Protein AF-E6SPP9-F1 (afdb_monomer_lite)

Radius of gyration: 13.39 Å; chains: 1; bounding box: 24×36×41 Å

Organism: Bacteroides helcogenes (strain ATCC 35417 / DSM 20613 / JCM 6297 / CCUG 15421 / P 36-108) (NCBI:txid693979)

Foldseek 3Di:
DDDPPPDPPPDDPWQKWKWFDDPNWIKTWPSNVVVCVVVVVPVFFDDFDFDDDPDGGGITTTDPVVQVVPFPWDDDDPTMTMTTD

Secondary structure (DSSP, 8-state):
---------------EEEEEEETTEEEE-HHHHHHHHHTT-GGGEEEEEEE-SSS-EEEEEE-HHHHHHHSEEEEEETTEEEEE-

Structure (mmCIF, N/CA/C/O backbone):
data_AF-E6SPP9-F1
#
_entry.id   AF-E6SPP9-F1
#
loop_
_atom_site.group_PDB
_atom_site.id
_atom_site.type_symbol
_atom_site.label_atom_id
_atom_site.label_alt_id
_atom_site.label_comp_id
_atom_site.label_asym_id
_atom_site.label_entity_id
_atom_site.label_seq_id
_atom_site.pdbx_PDB_ins_code
_atom_site.Cartn_x
_atom_site.Cartn_y
_atom_site.Cartn_z
_atom_site.occupancy
_atom_site.B_iso_or_equiv
_atom_site.auth_seq_id
_atom_site.auth_comp_id
_atom_site.auth_asym_id
_atom_site.auth_atom_id
_atom_site.pdbx_PDB_model_num
ATOM 1 N N . MET A 1 1 ? -0.195 -1.231 -32.985 1.00 37.78 1 MET A N 1
ATOM 2 C CA . MET A 1 1 ? 0.102 -1.400 -31.546 1.00 37.78 1 MET A CA 1
ATOM 3 C C . MET A 1 1 ? 0.467 -0.029 -30.993 1.00 37.78 1 MET A C 1
ATOM 5 O O . MET A 1 1 ? 1.476 0.515 -31.411 1.00 37.78 1 MET A O 1
ATOM 9 N N . LYS A 1 2 ? -0.396 0.597 -30.180 1.00 34.59 2 LYS A N 1
ATOM 10 C CA . LYS A 1 2 ? -0.101 1.910 -29.583 1.00 34.59 2 LYS A CA 1
ATOM 11 C C . LYS A 1 2 ? 0.844 1.701 -28.400 1.00 34.59 2 LYS A C 1
ATOM 13 O O . LYS A 1 2 ? 0.413 1.277 -27.335 1.00 34.59 2 LYS A O 1
ATOM 18 N N . THR A 1 3 ? 2.126 1.971 -28.607 1.00 43.22 3 THR A N 1
ATOM 19 C CA . THR A 1 3 ? 3.108 2.143 -27.535 1.00 43.22 3 THR A CA 1
ATOM 20 C C . THR A 1 3 ? 2.789 3.451 -26.816 1.00 43.22 3 THR A C 1
ATOM 22 O O . THR A 1 3 ? 3.054 4.535 -27.333 1.00 43.22 3 THR A O 1
ATOM 25 N N . SER A 1 4 ? 2.142 3.358 -25.654 1.00 38.56 4 SER A N 1
ATOM 26 C CA . SER A 1 4 ? 1.995 4.497 -24.750 1.00 38.56 4 SER A CA 1
ATOM 27 C C . SER A 1 4 ? 3.357 4.758 -24.108 1.00 38.56 4 SER A C 1
ATOM 29 O O . SER A 1 4 ? 3.804 4.013 -23.238 1.00 38.56 4 SER A O 1
ATOM 31 N N . ASN A 1 5 ? 4.041 5.782 -24.618 1.00 43.81 5 ASN A N 1
ATOM 32 C CA . ASN A 1 5 ? 5.226 6.361 -24.004 1.00 43.81 5 ASN A CA 1
ATOM 33 C C . ASN A 1 5 ? 4.781 7.068 -22.719 1.00 43.81 5 ASN A C 1
ATOM 35 O O . ASN A 1 5 ? 4.282 8.191 -22.774 1.00 43.81 5 ASN A O 1
ATOM 39 N N . TYR A 1 6 ? 4.932 6.411 -21.570 1.00 48.41 6 TYR A N 1
ATOM 40 C CA . TYR A 1 6 ? 4.900 7.120 -20.296 1.00 48.41 6 TYR A CA 1
ATOM 41 C C . TYR A 1 6 ? 6.177 7.951 -20.216 1.00 48.41 6 TYR A C 1
ATOM 43 O O . TYR A 1 6 ? 7.273 7.407 -20.097 1.00 48.41 6 TYR A O 1
ATOM 51 N N . ALA A 1 7 ? 6.015 9.262 -20.375 1.00 42.09 7 ALA A N 1
ATOM 52 C CA . ALA A 1 7 ? 7.071 10.242 -20.222 1.00 42.09 7 ALA A CA 1
ATOM 53 C C . ALA A 1 7 ? 7.742 10.056 -18.854 1.00 42.09 7 ALA A C 1
ATOM 55 O O . ALA A 1 7 ? 7.119 10.235 -17.807 1.00 42.09 7 ALA A O 1
ATOM 56 N N . SER A 1 8 ? 9.016 9.673 -18.879 1.00 48.75 8 SER A N 1
ATOM 57 C CA . SER A 1 8 ? 9.916 9.851 -17.748 1.00 48.75 8 SER A CA 1
ATOM 58 C C . SER A 1 8 ? 10.191 11.347 -17.622 1.00 48.75 8 SER A C 1
ATOM 60 O O . SER A 1 8 ? 11.173 11.837 -18.172 1.00 48.75 8 SER A O 1
ATOM 62 N N . ASP A 1 9 ? 9.311 12.077 -16.934 1.00 47.31 9 ASP A N 1
ATOM 63 C CA . ASP A 1 9 ? 9.616 13.432 -16.472 1.00 47.31 9 ASP A CA 1
ATOM 64 C C . ASP A 1 9 ? 10.654 13.332 -15.351 1.00 47.31 9 ASP A C 1
ATOM 66 O O . ASP A 1 9 ? 10.360 13.179 -14.163 1.00 47.31 9 ASP A O 1
ATOM 70 N N . THR A 1 10 ? 11.913 13.341 -15.774 1.00 51.41 10 THR A N 1
ATOM 71 C CA . THR A 1 10 ? 13.103 13.475 -14.945 1.00 51.41 10 THR A CA 1
ATOM 72 C C . THR A 1 10 ? 13.377 14.956 -14.684 1.00 51.41 10 THR A C 1
ATOM 74 O O . THR A 1 10 ? 14.279 15.526 -15.289 1.00 51.41 10 THR A O 1
ATOM 77 N N . SER A 1 11 ? 12.621 15.592 -13.791 1.00 48.78 11 SER A N 1
ATOM 78 C CA . SER A 1 11 ? 13.077 16.812 -13.108 1.00 48.78 11 SER A CA 1
ATOM 79 C C . SER A 1 11 ? 12.251 17.055 -11.847 1.00 48.78 11 SER A C 1
ATOM 81 O O . SER A 1 11 ? 11.188 17.659 -11.896 1.00 48.78 11 SER A O 1
ATOM 83 N N . ASP A 1 12 ? 12.710 16.468 -10.747 1.00 42.38 12 ASP A N 1
ATOM 84 C CA . ASP A 1 12 ? 12.702 17.013 -9.386 1.00 42.38 12 ASP A CA 1
ATOM 85 C C . ASP A 1 12 ? 13.190 15.885 -8.474 1.00 42.38 12 ASP A C 1
ATOM 87 O O . ASP A 1 12 ? 12.776 14.736 -8.625 1.00 42.38 12 ASP A O 1
ATOM 91 N N . ASN A 1 13 ? 14.081 16.180 -7.530 1.00 50.28 13 ASN A N 1
ATOM 92 C CA . ASN A 1 13 ? 14.656 15.213 -6.578 1.00 50.28 13 ASN A CA 1
ATOM 93 C C . ASN A 1 13 ? 13.622 14.585 -5.608 1.00 50.28 13 ASN A C 1
ATOM 95 O O . ASN A 1 13 ? 13.999 14.024 -4.580 1.00 50.28 13 ASN A O 1
ATOM 99 N N . ALA A 1 14 ? 12.326 14.673 -5.909 1.00 59.09 14 ALA A N 1
ATOM 100 C CA . ALA A 1 14 ? 11.254 14.070 -5.139 1.00 59.09 14 ALA A CA 1
ATOM 101 C C . ALA A 1 14 ? 11.244 12.551 -5.354 1.00 59.09 14 ALA A C 1
ATOM 103 O O . ALA A 1 14 ? 11.132 12.048 -6.478 1.00 59.09 14 ALA A O 1
ATOM 104 N N . GLN A 1 15 ? 11.357 11.798 -4.262 1.00 74.06 15 GLN A N 1
ATOM 105 C CA . GLN A 1 15 ? 11.200 10.350 -4.290 1.00 74.06 15 GLN A CA 1
ATOM 106 C C . GLN A 1 15 ? 9.749 10.016 -4.676 1.00 74.06 15 GLN A C 1
ATOM 108 O O . GLN A 1 15 ? 8.809 10.285 -3.932 1.00 74.06 15 GLN A O 1
ATOM 113 N N . GLN A 1 16 ? 9.566 9.452 -5.871 1.00 82.69 16 GLN A N 1
ATOM 114 C CA . GLN A 1 16 ? 8.256 9.024 -6.361 1.00 82.69 16 GLN A CA 1
ATOM 115 C C . GLN A 1 16 ? 7.919 7.628 -5.832 1.00 82.69 16 GLN A C 1
ATOM 117 O O . GLN A 1 16 ? 8.706 6.691 -5.984 1.00 82.69 16 GLN A O 1
ATOM 122 N N . ILE A 1 17 ? 6.725 7.485 -5.262 1.00 85.06 17 ILE A N 1
ATOM 123 C CA . ILE A 1 17 ? 6.173 6.224 -4.770 1.00 85.06 17 ILE A CA 1
ATOM 124 C C . ILE A 1 17 ? 5.053 5.799 -5.723 1.00 85.06 17 ILE A C 1
ATOM 126 O O . ILE A 1 17 ? 4.069 6.511 -5.911 1.00 85.06 17 ILE A O 1
ATOM 130 N N . CYS A 1 18 ? 5.195 4.626 -6.333 1.00 86.31 18 CYS A N 1
ATOM 131 C CA . CYS A 1 18 ? 4.174 4.020 -7.180 1.00 86.31 18 CYS A CA 1
ATOM 132 C C . CYS A 1 18 ? 3.441 2.919 -6.414 1.00 86.31 18 CYS A C 1
ATOM 134 O O . CYS A 1 18 ? 4.058 1.942 -5.979 1.00 86.31 18 CYS A O 1
ATOM 136 N N . ILE A 1 19 ? 2.118 3.045 -6.324 1.00 87.94 19 ILE A N 1
ATOM 137 C CA . ILE A 1 19 ? 1.239 2.007 -5.787 1.00 87.94 19 ILE A CA 1
ATOM 138 C C . ILE A 1 19 ? 0.246 1.549 -6.851 1.00 87.94 19 ILE A C 1
ATOM 140 O O . ILE A 1 19 ? -0.121 2.309 -7.750 1.00 87.94 19 ILE A O 1
ATOM 144 N N . TYR A 1 20 ? -0.173 0.296 -6.774 1.00 87.69 20 TYR A N 1
ATOM 145 C CA . TYR A 1 20 ? -1.134 -0.284 -7.701 1.00 87.69 20 TYR A CA 1
ATOM 146 C C . TYR A 1 20 ? -2.096 -1.216 -6.967 1.00 87.69 20 TYR A C 1
ATOM 148 O O . TYR A 1 20 ? -1.759 -1.773 -5.921 1.00 87.69 20 TYR A O 1
ATOM 156 N N . GLU A 1 21 ? -3.284 -1.380 -7.532 1.00 87.19 21 GLU A N 1
ATOM 157 C CA . GLU A 1 21 ? -4.329 -2.235 -6.980 1.00 87.19 21 GLU A CA 1
ATOM 158 C C . GLU A 1 21 ? -4.263 -3.649 -7.584 1.00 87.19 21 GLU A C 1
ATOM 160 O O . GLU A 1 21 ? -4.167 -3.827 -8.802 1.00 87.19 21 GLU A O 1
ATOM 165 N N . GLU A 1 22 ? -4.319 -4.673 -6.733 1.00 86.50 22 GLU A N 1
ATOM 166 C CA . GLU A 1 22 ? -4.453 -6.083 -7.107 1.00 86.50 22 GLU A CA 1
ATOM 167 C C . GLU A 1 22 ? -5.352 -6.779 -6.070 1.00 86.50 22 GLU A C 1
ATOM 169 O O . GLU A 1 22 ? -5.039 -6.769 -4.885 1.00 86.50 22 GLU A O 1
ATOM 174 N N . ASN A 1 23 ? -6.455 -7.407 -6.496 1.00 85.56 23 ASN A N 1
ATOM 175 C CA . ASN A 1 23 ? -7.410 -8.101 -5.609 1.00 85.56 23 ASN A CA 1
ATOM 176 C C . ASN A 1 23 ? -7.902 -7.237 -4.425 1.00 85.56 23 ASN A C 1
ATOM 178 O O . ASN A 1 23 ? -7.780 -7.649 -3.271 1.00 85.56 23 ASN A O 1
ATOM 182 N N . ASP A 1 24 ? -8.391 -6.026 -4.711 1.00 84.44 24 ASP A N 1
ATOM 183 C CA . ASP A 1 24 ? -8.897 -5.057 -3.719 1.00 84.44 24 ASP A CA 1
ATOM 184 C C . ASP A 1 24 ? -7.858 -4.618 -2.665 1.00 84.44 24 ASP A C 1
ATOM 186 O O . ASP A 1 24 ? -8.187 -4.038 -1.628 1.00 84.44 24 ASP A O 1
ATOM 190 N N . CYS A 1 25 ? -6.577 -4.895 -2.921 1.00 85.88 25 CYS A N 1
ATOM 191 C CA . CYS A 1 25 ? -5.455 -4.542 -2.064 1.00 85.88 25 CYS A CA 1
ATOM 192 C C . CYS A 1 25 ? -4.467 -3.655 -2.822 1.00 85.88 25 CYS A C 1
ATOM 194 O O . CYS A 1 25 ? -4.222 -3.836 -4.016 1.00 85.88 25 CYS A O 1
ATOM 196 N N . TRP A 1 26 ? -3.863 -2.706 -2.109 1.00 88.31 26 TRP A N 1
ATOM 197 C CA . TRP A 1 26 ? -2.894 -1.774 -2.677 1.00 88.31 26 TRP A CA 1
ATOM 198 C C . TRP A 1 26 ? -1.476 -2.201 -2.344 1.00 88.31 26 TRP A C 1
ATOM 200 O O . TRP A 1 26 ? -1.156 -2.512 -1.196 1.00 88.31 26 TRP A O 1
ATOM 210 N N . TYR A 1 27 ? -0.610 -2.170 -3.349 1.00 87.00 27 TYR A N 1
ATOM 211 C CA . TYR A 1 27 ? 0.761 -2.633 -3.235 1.00 87.00 27 TYR A CA 1
ATOM 212 C C . TYR A 1 27 ? 1.748 -1.624 -3.807 1.00 87.00 27 TYR A C 1
ATOM 214 O O . TYR A 1 27 ? 1.529 -1.054 -4.873 1.00 87.00 27 TYR A O 1
ATOM 222 N N . ALA A 1 28 ? 2.876 -1.468 -3.125 1.00 86.62 28 ALA A N 1
ATOM 223 C CA . ALA A 1 28 ? 4.059 -0.783 -3.617 1.00 86.62 28 ALA A CA 1
ATOM 224 C C . ALA A 1 28 ? 5.018 -1.788 -4.275 1.00 86.62 28 ALA A C 1
ATOM 226 O O . ALA A 1 28 ? 5.244 -2.889 -3.753 1.00 86.62 28 ALA A O 1
ATOM 227 N N . ASP A 1 29 ? 5.603 -1.402 -5.411 1.00 80.56 29 ASP A N 1
ATOM 228 C CA . ASP A 1 29 ? 6.702 -2.154 -6.022 1.00 80.56 29 ASP A CA 1
ATOM 229 C C . ASP A 1 29 ? 7.981 -2.080 -5.167 1.00 80.56 29 ASP A C 1
ATOM 231 O O . ASP A 1 29 ? 8.050 -1.331 -4.195 1.00 80.56 29 ASP A O 1
ATOM 235 N N . LYS A 1 30 ? 9.015 -2.858 -5.509 1.00 79.62 30 LYS A N 1
ATOM 236 C CA . LYS A 1 30 ? 10.234 -2.958 -4.687 1.00 79.62 30 LYS A CA 1
ATOM 237 C C . LYS A 1 30 ? 10.887 -1.596 -4.416 1.00 79.62 30 LYS A C 1
ATOM 239 O O . LYS A 1 30 ? 11.266 -1.319 -3.282 1.00 79.62 30 LYS A O 1
ATOM 244 N N . ARG A 1 31 ? 10.989 -0.736 -5.437 1.00 81.81 31 ARG A N 1
ATOM 245 C CA . ARG A 1 31 ? 11.612 0.591 -5.313 1.00 81.81 31 ARG A CA 1
ATOM 246 C C . ARG A 1 31 ? 10.791 1.500 -4.400 1.00 81.81 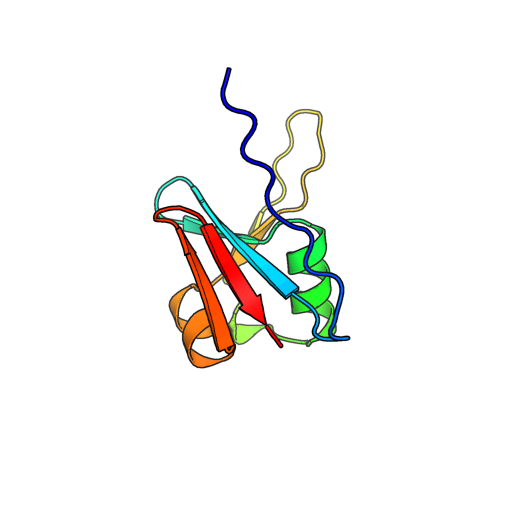31 ARG A C 1
ATOM 248 O O . ARG A 1 31 ? 11.348 2.124 -3.503 1.00 81.81 31 ARG A O 1
ATOM 255 N N . SER A 1 32 ? 9.479 1.531 -4.602 1.00 83.00 32 SER A N 1
ATOM 256 C CA . SER A 1 32 ? 8.540 2.318 -3.801 1.00 83.00 32 SER A CA 1
ATOM 257 C C . SER A 1 32 ? 8.483 1.810 -2.359 1.00 83.00 32 SER A C 1
ATOM 259 O O . SER A 1 32 ? 8.474 2.596 -1.419 1.00 83.00 32 SER A O 1
ATOM 261 N N . ALA A 1 33 ? 8.543 0.493 -2.164 1.00 80.06 33 ALA A N 1
ATOM 262 C CA . ALA A 1 33 ? 8.627 -0.141 -0.856 1.00 80.06 33 ALA A CA 1
ATOM 263 C C . ALA A 1 33 ? 9.915 0.219 -0.106 1.00 80.06 33 ALA A C 1
ATOM 265 O O . ALA A 1 33 ? 9.878 0.414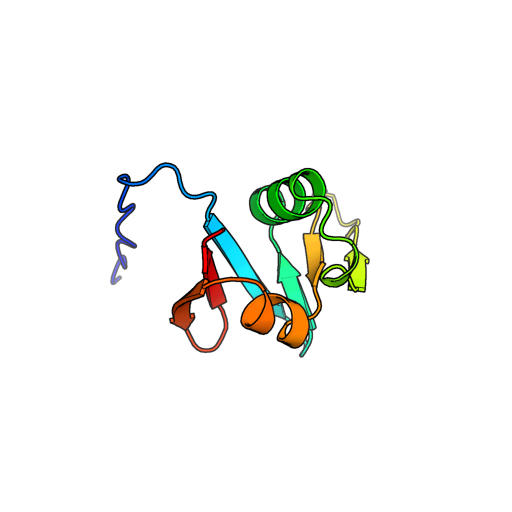 1.106 1.00 80.06 33 ALA A O 1
ATOM 266 N N . ASP A 1 34 ? 11.054 0.295 -0.792 1.00 81.38 34 ASP A N 1
ATOM 267 C CA . ASP A 1 34 ? 12.317 0.686 -0.165 1.00 81.38 34 ASP A CA 1
ATOM 268 C C . ASP A 1 34 ? 12.326 2.173 0.213 1.00 81.38 34 ASP A C 1
ATOM 270 O O . ASP A 1 34 ? 12.829 2.514 1.281 1.00 81.38 34 ASP A O 1
ATOM 274 N N . ILE A 1 35 ? 11.685 3.031 -0.585 1.00 81.25 35 ILE A N 1
ATOM 275 C CA . ILE A 1 35 ? 11.447 4.444 -0.253 1.00 81.25 35 ILE A CA 1
ATOM 276 C C . ILE A 1 35 ? 10.566 4.571 1.001 1.00 81.25 35 ILE A C 1
ATOM 278 O O . ILE A 1 35 ? 10.955 5.241 1.953 1.00 81.25 35 ILE A O 1
ATOM 282 N N . ILE A 1 36 ? 9.434 3.859 1.057 1.00 78.31 36 ILE A N 1
ATOM 283 C CA . ILE A 1 36 ? 8.533 3.846 2.227 1.00 78.31 36 ILE A CA 1
ATOM 284 C C . ILE A 1 36 ? 9.279 3.384 3.491 1.00 78.31 36 ILE A C 1
ATOM 286 O O . ILE A 1 36 ? 9.119 3.962 4.566 1.00 78.31 36 ILE A O 1
ATOM 290 N N . LYS A 1 37 ? 10.142 2.365 3.372 1.00 75.19 37 LYS A N 1
ATOM 291 C CA . LYS A 1 37 ? 10.980 1.898 4.490 1.00 75.19 37 LYS A CA 1
ATOM 292 C C . LYS A 1 37 ? 12.002 2.946 4.928 1.00 75.19 37 LYS A C 1
ATOM 294 O O . LYS A 1 37 ? 12.199 3.108 6.129 1.00 75.19 37 LYS A O 1
ATOM 299 N N . GLN A 1 38 ? 12.664 3.618 3.983 1.00 75.88 38 GLN A N 1
ATOM 300 C CA . GLN A 1 38 ? 13.653 4.663 4.277 1.00 75.88 38 GLN A CA 1
ATOM 301 C C . GLN A 1 38 ? 13.015 5.881 4.944 1.00 75.88 38 GLN A C 1
ATOM 303 O O . GLN A 1 38 ? 13.604 6.440 5.863 1.00 75.88 38 GLN A O 1
ATOM 308 N N . ALA A 1 39 ? 11.792 6.230 4.548 1.00 70.19 39 ALA A N 1
ATOM 309 C CA . ALA A 1 39 ? 11.011 7.292 5.170 1.00 70.19 39 ALA A CA 1
ATOM 310 C C . ALA A 1 39 ? 10.504 6.931 6.588 1.00 70.19 39 ALA A C 1
ATOM 312 O O . ALA A 1 39 ? 9.875 7.752 7.242 1.00 70.19 39 ALA A O 1
ATOM 313 N N . ALA A 1 40 ? 10.798 5.721 7.092 1.00 61.41 40 ALA A N 1
ATOM 314 C CA . ALA A 1 40 ? 10.340 5.200 8.385 1.00 61.41 40 ALA A CA 1
ATOM 315 C C . ALA A 1 40 ? 8.806 5.171 8.540 1.00 61.41 40 ALA A C 1
ATOM 317 O O . ALA A 1 40 ? 8.274 5.160 9.653 1.00 61.41 40 ALA A O 1
ATOM 318 N N . GLU A 1 41 ? 8.095 5.067 7.418 1.00 67.62 41 GLU A N 1
ATOM 319 C CA . GLU A 1 41 ? 6.644 5.179 7.338 1.00 67.62 41 GLU A CA 1
ATOM 320 C C . GLU A 1 41 ? 5.956 3.855 7.681 1.00 67.62 41 GLU A C 1
ATOM 322 O O . GLU A 1 41 ? 5.362 3.179 6.846 1.00 67.62 41 GLU A O 1
ATOM 327 N N . LYS A 1 42 ? 6.064 3.425 8.942 1.00 66.94 42 LYS A N 1
ATOM 328 C CA . LYS A 1 42 ? 5.445 2.166 9.396 1.00 66.94 42 LYS A CA 1
ATOM 329 C C . LYS A 1 42 ? 3.919 2.216 9.359 1.00 66.94 42 LYS A C 1
ATOM 331 O O . LYS A 1 42 ? 3.293 1.177 9.195 1.00 66.94 42 LYS A O 1
ATOM 336 N N . GLU A 1 43 ? 3.343 3.407 9.495 1.00 71.69 43 GLU A N 1
ATOM 337 C CA . GLU A 1 43 ? 1.894 3.629 9.546 1.00 71.69 43 GLU A CA 1
ATOM 338 C C . GLU A 1 43 ? 1.207 3.342 8.209 1.00 71.69 43 GLU A C 1
ATOM 340 O O . GLU A 1 43 ? 0.043 2.951 8.188 1.00 71.69 43 GLU A O 1
ATOM 345 N N . VAL A 1 44 ? 1.930 3.482 7.093 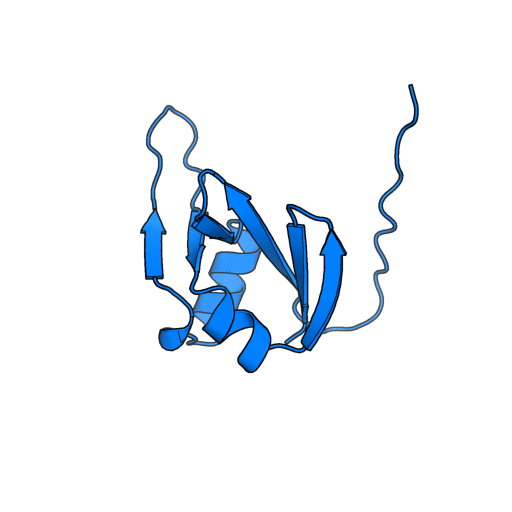1.00 78.00 44 VAL A N 1
ATOM 346 C CA . VAL A 1 44 ? 1.375 3.226 5.758 1.00 78.00 44 VAL A CA 1
ATOM 347 C C . VAL A 1 44 ? 1.566 1.779 5.301 1.00 78.00 44 VAL A C 1
ATOM 349 O O . VAL A 1 44 ? 1.041 1.397 4.260 1.00 78.00 44 VAL A O 1
ATOM 352 N N . VAL A 1 45 ? 2.301 0.948 6.049 1.00 80.38 45 VAL A N 1
ATOM 353 C CA . VAL A 1 45 ? 2.592 -0.447 5.684 1.00 80.38 45 VAL A CA 1
ATOM 354 C C . VAL A 1 45 ? 1.624 -1.393 6.394 1.00 80.38 45 VAL A C 1
ATOM 356 O O . VAL A 1 45 ? 1.698 -1.567 7.607 1.00 80.38 45 VAL A O 1
ATOM 359 N N . LYS A 1 46 ? 0.761 -2.075 5.631 1.00 76.75 46 LYS A N 1
ATOM 360 C CA . LYS A 1 46 ? -0.177 -3.079 6.166 1.00 76.75 46 LYS A CA 1
ATOM 361 C C . LYS A 1 46 ? 0.468 -4.442 6.346 1.00 76.75 46 LYS A C 1
ATOM 363 O O . LYS A 1 46 ? 0.333 -5.072 7.393 1.00 76.75 46 LYS A O 1
ATOM 368 N N . LYS A 1 47 ? 1.168 -4.923 5.317 1.00 71.75 47 LYS A N 1
ATOM 369 C CA . LYS A 1 47 ? 1.771 -6.258 5.322 1.00 71.75 47 LYS A CA 1
ATOM 370 C C . LYS A 1 47 ? 2.932 -6.330 4.346 1.00 71.75 47 LYS A C 1
ATOM 372 O O . LYS A 1 47 ? 2.866 -5.840 3.222 1.00 71.75 47 LYS A O 1
ATOM 377 N N . ARG A 1 48 ? 4.016 -6.989 4.753 1.00 65.25 48 ARG A N 1
ATOM 378 C CA . ARG A 1 48 ? 5.102 -7.322 3.829 1.00 65.25 48 ARG A CA 1
ATOM 379 C C . ARG A 1 48 ? 4.756 -8.636 3.139 1.00 65.25 48 ARG A C 1
ATOM 381 O O . ARG A 1 48 ? 4.720 -9.676 3.793 1.00 65.25 48 ARG A O 1
ATOM 388 N N . THR A 1 49 ? 4.500 -8.588 1.837 1.00 61.78 49 THR A N 1
ATOM 389 C CA . THR A 1 49 ? 4.049 -9.762 1.086 1.00 61.78 49 THR A CA 1
ATOM 390 C C . THR A 1 49 ? 5.183 -10.260 0.205 1.00 61.78 49 THR A C 1
ATOM 392 O O . THR A 1 49 ? 5.542 -9.650 -0.798 1.00 61.78 49 THR A O 1
ATOM 395 N N . GLN A 1 50 ? 5.768 -11.392 0.589 1.00 56.44 50 GLN A N 1
ATOM 396 C CA . GLN A 1 50 ? 6.773 -12.082 -0.211 1.00 56.44 50 GLN A CA 1
ATOM 397 C C . GLN A 1 50 ? 6.053 -13.175 -1.010 1.00 56.44 50 GLN A C 1
ATOM 399 O O . GLN A 1 50 ? 5.663 -14.196 -0.446 1.00 56.44 50 GLN A O 1
ATOM 404 N N . ARG A 1 51 ? 5.800 -12.968 -2.310 1.00 54.41 51 ARG A N 1
ATOM 405 C CA . ARG A 1 51 ? 5.337 -14.076 -3.166 1.00 54.41 51 ARG A CA 1
ATOM 406 C C . ARG A 1 51 ? 6.543 -14.944 -3.534 1.00 54.41 51 ARG A C 1
ATOM 408 O O . ARG A 1 51 ? 7.496 -14.454 -4.134 1.00 54.41 51 ARG A O 1
ATOM 415 N N . PHE A 1 52 ? 6.472 -16.233 -3.201 1.00 47.41 52 PHE A N 1
ATOM 416 C CA . PHE A 1 52 ? 7.405 -17.267 -3.649 1.00 47.41 52 PHE A CA 1
ATOM 417 C C . PHE A 1 52 ? 6.777 -18.063 -4.799 1.00 47.41 52 PHE A C 1
ATOM 419 O O . PHE A 1 52 ? 5.975 -18.958 -4.574 1.00 47.41 52 PHE A O 1
ATOM 426 N N . PHE A 1 53 ? 7.160 -17.723 -6.031 1.00 49.88 53 PHE A N 1
ATOM 427 C CA . PHE A 1 53 ? 6.961 -18.534 -7.241 1.00 49.88 53 PHE A CA 1
ATOM 428 C 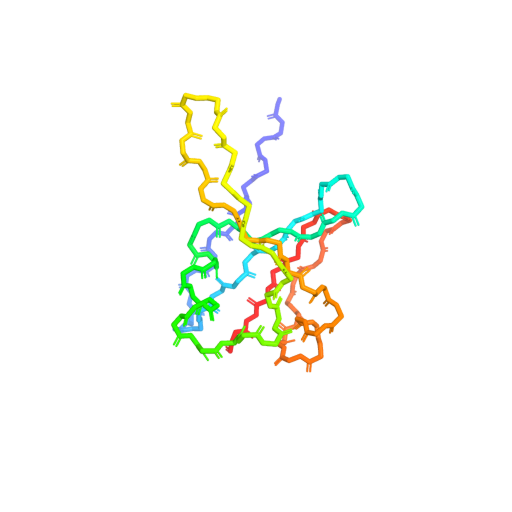C . PHE A 1 53 ? 8.150 -18.295 -8.191 1.00 49.88 53 PHE A C 1
ATOM 430 O O . PHE A 1 53 ? 8.004 -17.728 -9.268 1.00 49.88 53 PHE A O 1
ATOM 437 N N . GLY A 1 54 ? 9.372 -18.608 -7.742 1.00 52.50 54 GLY A N 1
ATOM 438 C CA . GLY A 1 54 ? 10.600 -18.512 -8.554 1.00 52.50 54 GLY A CA 1
ATOM 439 C C . GLY A 1 54 ? 11.118 -17.096 -8.873 1.00 52.50 54 GLY A C 1
ATOM 440 O O . GLY A 1 54 ? 12.295 -16.949 -9.182 1.00 52.50 54 GLY A O 1
ATOM 441 N N . LEU A 1 55 ? 10.297 -16.050 -8.732 1.00 54.59 55 LEU A N 1
ATOM 442 C CA . LEU A 1 55 ? 10.690 -14.640 -8.827 1.00 54.59 55 LEU A CA 1
ATOM 443 C C . LEU A 1 55 ? 10.363 -13.918 -7.514 1.00 54.59 55 LEU A C 1
ATOM 445 O O . LEU A 1 55 ? 9.204 -13.615 -7.232 1.00 54.59 55 LEU A O 1
ATOM 449 N N . LEU A 1 56 ? 11.397 -13.633 -6.716 1.00 54.44 56 LEU A N 1
ATOM 450 C CA . LEU A 1 56 ? 11.323 -12.768 -5.534 1.00 54.44 56 LEU A CA 1
ATOM 451 C C . LEU A 1 56 ? 10.897 -11.358 -5.960 1.00 54.44 56 LEU A C 1
ATOM 453 O O . LEU A 1 56 ? 11.726 -10.500 -6.262 1.00 54.44 56 LEU A O 1
ATOM 457 N N . THR A 1 57 ? 9.591 -11.114 -5.996 1.00 59.22 57 THR A N 1
ATOM 458 C CA . THR A 1 57 ? 9.058 -9.763 -6.155 1.00 59.22 57 THR A CA 1
ATOM 459 C C . THR A 1 57 ? 8.682 -9.287 -4.762 1.00 59.22 57 THR A C 1
ATOM 461 O O . THR A 1 57 ? 7.604 -9.604 -4.266 1.00 59.22 57 THR A O 1
ATOM 464 N N . ASP A 1 58 ? 9.609 -8.598 -4.094 1.00 68.12 58 ASP A N 1
ATOM 465 C CA . ASP A 1 58 ? 9.331 -7.928 -2.824 1.00 68.12 58 ASP A CA 1
ATOM 466 C C . ASP A 1 58 ? 8.290 -6.838 -3.091 1.00 68.12 58 ASP A C 1
ATOM 468 O O . ASP A 1 58 ? 8.611 -5.791 -3.654 1.00 68.12 58 ASP A O 1
ATOM 472 N N . ARG A 1 59 ? 7.034 -7.103 -2.734 1.00 73.69 59 ARG A N 1
ATOM 473 C CA . ARG A 1 59 ? 5.955 -6.121 -2.809 1.00 73.69 59 ARG A CA 1
ATOM 474 C C . ARG A 1 59 ? 5.443 -5.856 -1.401 1.00 73.69 59 ARG A C 1
ATOM 476 O O . ARG A 1 59 ? 5.440 -6.744 -0.545 1.00 73.69 59 ARG A O 1
ATOM 483 N N . VAL A 1 60 ? 5.065 -4.618 -1.127 1.00 82.50 60 VAL A N 1
ATOM 484 C CA . VAL A 1 60 ? 4.581 -4.221 0.199 1.00 82.50 60 VAL A CA 1
ATOM 485 C C . VAL A 1 60 ? 3.135 -3.810 0.066 1.00 82.50 60 VAL A C 1
ATOM 487 O O . VAL A 1 60 ? 2.826 -2.928 -0.723 1.00 82.50 60 VAL A O 1
ATOM 490 N N . GLU A 1 61 ? 2.261 -4.474 0.810 1.00 87.12 61 GLU A N 1
ATOM 491 C CA . GLU A 1 61 ? 0.877 -4.051 0.948 1.00 87.12 61 GLU A CA 1
ATOM 492 C C . GLU A 1 61 ? 0.834 -2.782 1.795 1.00 87.12 61 GLU A C 1
ATOM 494 O O . GLU A 1 61 ? 1.428 -2.729 2.881 1.00 87.12 61 GLU A O 1
ATOM 499 N N . VAL A 1 62 ? 0.143 -1.767 1.294 1.00 86.75 62 VAL A N 1
ATOM 500 C CA . VAL A 1 62 ? 0.070 -0.443 1.909 1.00 86.75 62 VAL A CA 1
ATOM 501 C C . VAL A 1 62 ? -1.365 -0.080 2.265 1.00 86.75 62 VAL A C 1
ATOM 503 O O . VAL A 1 62 ? -2.319 -0.517 1.619 1.00 86.75 62 VAL A O 1
ATOM 506 N N . ASP A 1 63 ? -1.530 0.743 3.295 1.00 87.69 63 ASP A N 1
ATOM 507 C CA . ASP A 1 63 ? -2.807 1.390 3.553 1.00 87.69 63 ASP A CA 1
ATOM 508 C C . ASP A 1 63 ? -2.987 2.559 2.585 1.00 87.69 63 ASP A C 1
ATOM 510 O O . ASP A 1 63 ? -2.384 3.617 2.748 1.00 87.69 63 ASP A O 1
ATOM 514 N N . PHE A 1 64 ? -3.840 2.368 1.580 1.00 84.31 64 PHE A N 1
ATOM 515 C CA . PHE A 1 64 ? -4.148 3.404 0.602 1.00 84.31 64 PHE A CA 1
ATOM 516 C C . PHE A 1 64 ? -4.591 4.724 1.241 1.00 84.31 64 PHE A C 1
ATOM 518 O O . PHE A 1 64 ? -4.131 5.783 0.820 1.00 84.31 64 PHE A O 1
ATOM 525 N N . LYS A 1 65 ? -5.437 4.669 2.277 1.00 84.94 65 LYS A N 1
ATOM 526 C CA . LYS A 1 65 ? -5.954 5.869 2.935 1.00 84.94 65 LYS A CA 1
ATOM 527 C C . LYS A 1 65 ? -4.830 6.626 3.640 1.00 84.94 65 LYS A C 1
ATOM 529 O O . LYS A 1 65 ? -4.689 7.827 3.441 1.00 84.94 65 LYS A O 1
ATOM 534 N N . ALA A 1 66 ? -3.991 5.917 4.393 1.00 84.88 66 ALA A N 1
ATOM 535 C CA . ALA A 1 66 ? -2.849 6.541 5.058 1.00 84.88 66 ALA A CA 1
ATOM 536 C C . ALA A 1 66 ? -1.850 7.129 4.043 1.00 84.88 66 ALA A C 1
ATOM 538 O O . ALA A 1 66 ? -1.282 8.191 4.275 1.00 84.88 66 ALA A O 1
ATOM 539 N N . MET A 1 67 ? -1.667 6.474 2.890 1.00 83.06 67 MET A N 1
ATOM 540 C CA . MET A 1 67 ? -0.788 6.958 1.821 1.00 83.06 67 MET A CA 1
ATOM 541 C C . MET A 1 67 ? -1.286 8.275 1.208 1.00 83.06 67 MET A C 1
ATOM 543 O O . MET A 1 67 ? -0.492 9.192 1.029 1.00 83.06 67 MET A O 1
ATOM 547 N N . ILE A 1 68 ? -2.579 8.399 0.896 1.00 82.94 68 ILE A N 1
ATOM 548 C CA . ILE A 1 68 ? -3.122 9.638 0.305 1.00 82.94 68 ILE A CA 1
ATOM 549 C C . ILE A 1 68 ? -3.240 10.788 1.310 1.00 82.94 68 ILE A C 1
ATOM 551 O O . ILE A 1 68 ? -3.211 11.944 0.907 1.00 82.94 68 ILE A O 1
ATOM 555 N N . GLU A 1 69 ? -3.387 10.489 2.603 1.00 83.12 69 GLU A N 1
ATOM 556 C CA . GLU A 1 69 ? -3.401 11.509 3.659 1.00 83.12 69 GLU A CA 1
ATOM 557 C C . GLU A 1 69 ? -1.993 12.052 3.939 1.00 83.12 69 GLU A C 1
ATOM 559 O O . GLU A 1 69 ? -1.848 13.202 4.352 1.00 83.12 69 GLU A O 1
ATOM 564 N N . LYS A 1 70 ? -0.957 11.236 3.705 1.00 81.00 70 LYS A N 1
ATOM 565 C CA . LYS A 1 70 ? 0.433 11.570 4.031 1.00 81.00 70 LYS A CA 1
ATOM 566 C C . LYS A 1 70 ? 1.236 12.125 2.857 1.00 81.00 70 LYS A C 1
ATOM 568 O O . LYS A 1 70 ? 2.110 12.959 3.070 1.00 81.00 70 LYS A O 1
ATOM 573 N N . PHE A 1 71 ? 0.951 11.677 1.636 1.00 81.56 71 PHE A N 1
ATOM 574 C CA . PHE A 1 71 ? 1.697 12.055 0.435 1.00 81.56 71 PHE A CA 1
ATOM 575 C C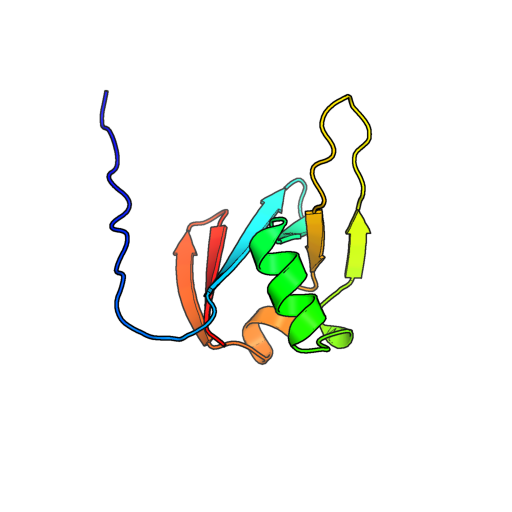 . PHE A 1 71 ? 0.857 12.874 -0.539 1.00 81.56 71 PHE A C 1
ATOM 577 O O . PHE A 1 71 ? -0.353 12.691 -0.663 1.00 81.56 71 PHE A O 1
ATOM 584 N N . ASN A 1 72 ? 1.529 13.721 -1.320 1.00 80.25 72 ASN A N 1
ATOM 585 C CA . ASN A 1 72 ? 0.876 14.435 -2.409 1.00 80.25 72 ASN A CA 1
ATOM 586 C C . ASN A 1 72 ? 0.599 13.482 -3.579 1.00 80.25 72 ASN A C 1
ATOM 588 O O . ASN A 1 72 ? 1.505 12.835 -4.114 1.00 80.25 72 ASN A O 1
ATOM 592 N N . VAL A 1 73 ? -0.665 13.413 -3.995 1.00 80.12 73 VAL A N 1
ATOM 593 C CA . VAL A 1 73 ? -1.117 12.589 -5.121 1.00 80.12 73 VAL A CA 1
ATOM 594 C C . VAL A 1 73 ? -0.923 13.361 -6.425 1.00 80.12 73 VAL A C 1
ATOM 596 O O . VAL A 1 73 ? -1.532 14.411 -6.613 1.00 80.12 73 VAL A O 1
ATOM 599 N N . LYS A 1 74 ? -0.085 12.849 -7.338 1.00 76.88 74 LYS A N 1
ATOM 600 C CA . LYS A 1 74 ? 0.255 13.553 -8.589 1.00 76.88 74 LYS A CA 1
ATOM 601 C C . LYS A 1 74 ? -0.456 12.985 -9.817 1.00 76.88 74 LYS A C 1
ATOM 603 O O . LYS A 1 74 ? -0.862 13.747 -10.688 1.00 76.88 74 LYS A O 1
ATOM 608 N N . ILE A 1 75 ? -0.589 11.660 -9.919 1.00 68.81 75 ILE A N 1
ATOM 609 C CA . ILE A 1 75 ? -1.193 10.997 -11.088 1.00 68.81 75 ILE A CA 1
ATOM 610 C C . ILE A 1 75 ? -2.014 9.792 -10.628 1.00 68.81 75 ILE A C 1
ATOM 612 O O . ILE A 1 75 ? -1.477 8.894 -9.978 1.00 68.81 75 ILE A O 1
ATOM 616 N N . CYS A 1 76 ? -3.286 9.753 -11.028 1.00 67.88 76 CYS A N 1
ATOM 617 C CA . CYS A 1 76 ? -4.199 8.639 -10.787 1.00 67.88 76 CYS A CA 1
ATOM 618 C C . CYS A 1 76 ? -4.639 8.013 -12.114 1.00 67.88 76 CYS A C 1
ATOM 620 O O . CYS A 1 76 ? -5.186 8.683 -12.985 1.00 67.88 76 CYS A O 1
ATOM 622 N N . S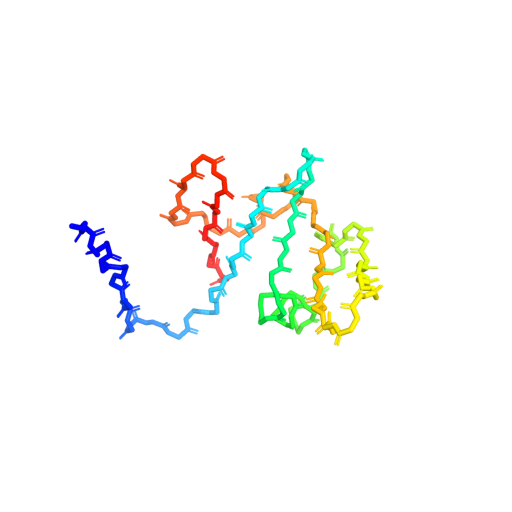ER A 1 77 ? -4.412 6.713 -12.251 1.00 74.69 77 SER A N 1
ATOM 623 C CA . SER A 1 77 ? -5.148 5.821 -13.145 1.00 74.69 77 SER A CA 1
ATOM 624 C C . SER A 1 77 ? -5.986 4.888 -12.273 1.00 74.69 77 SER A C 1
ATOM 626 O O . SER A 1 77 ? -5.599 4.627 -11.135 1.00 74.69 77 SER A O 1
ATOM 628 N N . ASP A 1 78 ? -7.080 4.342 -12.810 1.00 76.69 78 ASP A N 1
ATOM 629 C CA . ASP A 1 78 ? -8.017 3.465 -12.089 1.00 76.69 78 ASP A CA 1
ATOM 630 C C . ASP A 1 78 ? -7.343 2.353 -11.269 1.00 76.69 78 ASP A C 1
ATOM 632 O O . ASP A 1 78 ? -7.887 1.931 -10.262 1.00 76.69 78 ASP A O 1
ATOM 636 N N . LYS A 1 79 ? -6.152 1.889 -11.678 1.00 80.06 79 LYS A N 1
ATOM 637 C CA . LYS A 1 79 ? -5.415 0.801 -11.006 1.00 80.06 79 LYS A CA 1
ATOM 638 C C . LYS A 1 79 ? -4.013 1.172 -10.523 1.00 80.06 79 LYS A C 1
ATOM 640 O O . LYS A 1 79 ? -3.288 0.301 -10.042 1.00 80.06 79 LYS A O 1
ATOM 645 N N . LYS A 1 80 ? -3.571 2.418 -10.712 1.00 82.44 80 LYS A N 1
ATOM 646 C CA . LYS A 1 80 ? -2.197 2.840 -10.402 1.00 82.44 80 LYS A CA 1
ATOM 647 C C . LYS A 1 80 ? -2.153 4.298 -9.982 1.00 82.44 80 LYS A C 1
ATOM 649 O O . LYS A 1 80 ? -2.652 5.164 -10.694 1.00 82.44 80 LYS A O 1
ATOM 654 N N . ILE A 1 81 ? -1.474 4.565 -8.875 1.00 84.00 81 ILE A N 1
ATOM 655 C CA . ILE A 1 81 ? -1.341 5.904 -8.310 1.00 84.00 81 ILE A CA 1
ATOM 656 C C . ILE A 1 81 ? 0.138 6.214 -8.093 1.00 84.00 81 ILE A C 1
ATOM 658 O O . ILE A 1 81 ? 0.914 5.364 -7.648 1.00 84.00 81 ILE A O 1
ATOM 662 N N . ILE A 1 82 ? 0.523 7.436 -8.453 1.00 84.19 82 ILE A N 1
ATOM 663 C CA . ILE A 1 82 ? 1.864 7.977 -8.246 1.00 84.19 82 ILE A CA 1
ATOM 664 C C . ILE A 1 82 ? 1.775 9.070 -7.187 1.00 84.19 82 ILE A C 1
ATOM 666 O O . ILE A 1 82 ? 1.034 10.047 -7.337 1.00 84.19 82 ILE A O 1
ATOM 670 N N . LEU A 1 83 ? 2.560 8.886 -6.135 1.00 83.44 83 LEU A N 1
ATOM 671 C CA . LEU A 1 83 ? 2.670 9.761 -4.982 1.00 83.44 83 LEU A CA 1
ATOM 672 C C . LEU A 1 83 ? 4.068 10.381 -4.952 1.00 83.44 83 LEU A C 1
ATOM 674 O O . LEU A 1 83 ? 5.043 9.763 -5.391 1.00 83.44 83 LEU A O 1
ATOM 678 N N . THR A 1 84 ? 4.170 11.591 -4.422 1.00 80.06 84 THR A N 1
ATOM 679 C CA . THR A 1 84 ? 5.444 12.281 -4.194 1.00 80.06 84 THR A CA 1
ATOM 680 C C . THR A 1 84 ? 5.621 12.566 -2.707 1.00 80.06 84 THR A C 1
ATOM 682 O O . THR A 1 84 ? 4.689 13.079 -2.079 1.00 80.06 84 THR A O 1
ATOM 685 N N . LEU A 1 85 ? 6.805 12.226 -2.184 1.00 69.94 85 LEU A N 1
ATOM 686 C CA . LEU A 1 85 ? 7.327 12.709 -0.899 1.00 69.94 85 LEU A CA 1
ATOM 687 C C . LEU A 1 85 ? 7.594 14.216 -0.943 1.00 69.94 85 LEU A C 1
ATOM 689 O O . LEU A 1 85 ? 8.101 14.680 -1.992 1.00 69.94 85 LEU A O 1
#

pLDDT: mean 71.42, std 15.2, range [34.59, 88.31]

Sequence (85 aa):
MKTSNYASDTSDNAQQICIYEENDCWYADKRSADIIKQAAEKEVVKKRTQRFFGLLTDRVEVDFKAMIEKFNVKICSDKKIILTL